Protein AF-A0A842SGG8-F1 (afdb_monomer_lite)

Radius of gyration: 13.19 Å; chains: 1; bounding box: 37×20×35 Å

Sequence (70 aa):
MEVIDEVVLVSDDEIRASICLLALENKLVAEGSGAMTLAAALNTPIEERGRTVCLFTGGIIYSDKNKILY

Foldseek 3Di:
DVPDPDDDDADPVLLQVQQVCCCPVVVAQADSVQSVQVSVVVPDDCVGCPDDDRDRDDRDDDDDPVDPRD

Secondary structure (DSSP, 8-state):
-TT--------HHHHHHHHHHHHHHH-----HHHHHHHHHHHHS-HHHH-S-------------TTS---

Structure (mmCIF, N/CA/C/O backbone):
data_AF-A0A842SGG8-F1
#
_entry.id   AF-A0A842SGG8-F1
#
loop_
_atom_site.group_PDB
_atom_site.id
_atom_site.type_symbol
_atom_site.label_atom_id
_atom_site.label_alt_id
_atom_site.label_comp_id
_atom_site.label_asym_id
_atom_site.label_entity_id
_atom_site.label_seq_id
_atom_site.pdbx_PDB_ins_code
_atom_site.Cartn_x
_atom_site.Cartn_y
_atom_site.Cartn_z
_atom_site.occupancy
_atom_site.B_iso_or_equiv
_atom_site.auth_seq_id
_atom_site.auth_comp_id
_atom_site.auth_asym_id
_atom_site.auth_atom_id
_atom_site.pdbx_PDB_model_num
ATOM 1 N N . MET A 1 1 ? -20.636 -8.216 -2.441 1.00 62.44 1 MET A N 1
ATOM 2 C CA . MET A 1 1 ? -20.218 -7.122 -1.538 1.00 62.44 1 MET A CA 1
ATOM 3 C C . MET A 1 1 ? -20.543 -7.398 -0.075 1.00 62.44 1 MET A C 1
ATOM 5 O O . MET A 1 1 ? -19.968 -6.730 0.759 1.00 62.44 1 MET A O 1
ATOM 9 N N . GLU A 1 2 ? -21.369 -8.395 0.261 1.00 85.00 2 GLU A N 1
ATOM 10 C CA . GLU A 1 2 ? -21.761 -8.683 1.657 1.00 85.00 2 GLU A CA 1
ATOM 11 C C . GLU A 1 2 ? -20.626 -9.100 2.612 1.00 85.00 2 GLU A C 1
ATOM 13 O O . GLU A 1 2 ? -20.859 -9.169 3.810 1.00 85.00 2 GLU A O 1
ATOM 18 N N . VAL A 1 3 ? -19.417 -9.379 2.111 1.00 94.31 3 VAL A N 1
ATOM 19 C CA . VAL A 1 3 ? -18.260 -9.813 2.923 1.00 94.31 3 VAL A CA 1
ATOM 20 C C . VAL A 1 3 ? -17.131 -8.776 2.983 1.00 94.31 3 VAL A C 1
ATOM 22 O O . VAL A 1 3 ? -16.033 -9.102 3.417 1.00 94.31 3 VAL A O 1
ATOM 25 N N . ILE A 1 4 ? -17.362 -7.563 2.472 1.00 93.44 4 ILE A N 1
ATOM 26 C CA . ILE A 1 4 ? -16.384 -6.469 2.496 1.00 93.44 4 ILE A CA 1
ATOM 27 C C . ILE A 1 4 ? -16.852 -5.465 3.544 1.00 93.44 4 ILE A C 1
ATOM 29 O O . ILE A 1 4 ? -17.931 -4.898 3.385 1.00 93.44 4 ILE A O 1
ATOM 33 N N . ASP A 1 5 ? -16.041 -5.240 4.574 1.00 91.56 5 ASP A N 1
ATOM 34 C CA . ASP A 1 5 ? -16.354 -4.269 5.627 1.00 91.56 5 ASP A CA 1
ATOM 35 C C . ASP A 1 5 ? -16.233 -2.825 5.121 1.00 91.56 5 ASP A C 1
ATOM 37 O O . ASP A 1 5 ? -17.086 -1.986 5.406 1.00 91.56 5 ASP A O 1
ATOM 41 N N . GLU A 1 6 ? -15.196 -2.537 4.328 1.00 91.81 6 GLU A N 1
ATOM 42 C CA . GLU A 1 6 ? -14.900 -1.186 3.856 1.00 91.81 6 GLU A CA 1
ATOM 43 C C . GLU A 1 6 ? -14.182 -1.179 2.499 1.00 91.81 6 GLU A C 1
ATOM 45 O O . GLU A 1 6 ? -13.442 -2.102 2.146 1.00 91.81 6 GLU A O 1
ATOM 50 N N . VAL A 1 7 ? -14.389 -0.100 1.739 1.00 93.50 7 VAL A N 1
ATOM 51 C CA . VAL A 1 7 ? -13.579 0.258 0.571 1.00 93.50 7 VAL A CA 1
ATOM 52 C C . VAL A 1 7 ? -12.935 1.608 0.840 1.00 93.50 7 VAL A C 1
ATOM 54 O O . VAL A 1 7 ? -13.633 2.604 1.016 1.00 93.50 7 VAL A O 1
ATOM 57 N N . VAL A 1 8 ? -11.607 1.640 0.817 1.00 94.50 8 VAL A N 1
ATOM 58 C CA . VAL A 1 8 ? -10.822 2.860 1.012 1.00 94.50 8 VAL A CA 1
ATOM 59 C C . VAL A 1 8 ? -10.233 3.344 -0.307 1.00 94.50 8 VAL A C 1
ATOM 61 O O . VAL A 1 8 ? -9.952 2.555 -1.212 1.00 94.50 8 VAL A O 1
ATOM 64 N N . LEU A 1 9 ? -10.054 4.657 -0.413 1.00 96.06 9 LEU A N 1
ATOM 65 C CA . LEU A 1 9 ? -9.385 5.297 -1.539 1.00 96.06 9 LEU A CA 1
ATOM 66 C C . LEU A 1 9 ? -7.972 5.695 -1.127 1.00 96.06 9 LEU A C 1
ATOM 68 O O . LEU A 1 9 ? -7.733 6.049 0.023 1.00 96.06 9 LEU A O 1
ATOM 72 N N . VAL A 1 10 ? -7.061 5.663 -2.091 1.00 96.69 10 VAL A N 1
ATOM 73 C CA . VAL A 1 10 ? -5.689 6.144 -1.944 1.00 96.69 10 VAL A CA 1
ATOM 74 C C . VAL A 1 10 ? -5.365 7.049 -3.123 1.00 96.69 10 VAL A C 1
ATOM 76 O O . VAL A 1 10 ? -5.844 6.839 -4.239 1.00 96.69 10 VAL A O 1
ATOM 79 N N . SER A 1 11 ? -4.577 8.074 -2.858 1.00 97.50 11 SER A N 1
ATOM 80 C CA . SER A 1 11 ? -4.061 9.016 -3.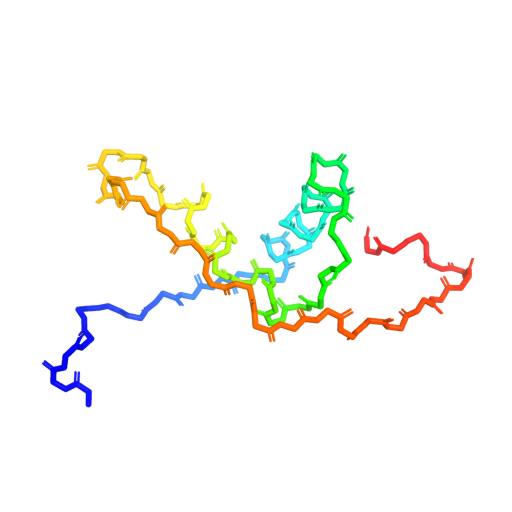840 1.00 97.50 11 SER A CA 1
ATOM 81 C C . SER A 1 11 ? -2.835 8.460 -4.566 1.00 97.50 11 SER A C 1
ATOM 83 O O . SER A 1 11 ? -2.117 7.591 -4.065 1.00 97.50 11 SER A O 1
ATOM 85 N N . ASP A 1 12 ? -2.541 9.021 -5.737 1.00 95.94 12 ASP A N 1
ATOM 86 C CA . ASP A 1 12 ? -1.352 8.660 -6.515 1.00 95.94 12 ASP A CA 1
ATOM 87 C C . ASP A 1 12 ? -0.040 8.905 -5.751 1.00 95.94 12 ASP A C 1
ATOM 89 O O . ASP A 1 12 ? 0.932 8.172 -5.942 1.00 95.94 12 ASP A O 1
ATOM 93 N N . ASP A 1 13 ? 0.001 9.907 -4.869 1.00 96.69 13 ASP A N 1
ATOM 94 C CA . ASP A 1 13 ? 1.186 10.213 -4.063 1.00 96.69 13 ASP A CA 1
ATOM 95 C C . ASP A 1 13 ? 1.431 9.156 -2.978 1.00 96.69 13 ASP A C 1
ATOM 97 O O . ASP A 1 13 ? 2.571 8.729 -2.777 1.00 96.69 13 ASP A O 1
ATOM 101 N N . GLU A 1 14 ? 0.371 8.653 -2.341 1.00 97.44 14 GLU A N 1
ATOM 102 C CA . GLU A 1 14 ? 0.455 7.546 -1.379 1.00 97.44 14 GLU A CA 1
ATOM 103 C C . GLU A 1 14 ? 0.864 6.234 -2.064 1.00 97.44 14 GLU A C 1
ATOM 105 O O . GLU A 1 14 ? 1.663 5.458 -1.523 1.00 97.44 14 GLU A O 1
ATOM 110 N N . ILE A 1 15 ? 0.365 6.000 -3.283 1.00 95.44 15 ILE A N 1
ATOM 111 C CA . ILE A 1 15 ? 0.772 4.861 -4.114 1.00 95.44 15 ILE A CA 1
ATOM 112 C C . ILE A 1 15 ? 2.261 4.977 -4.462 1.00 95.44 15 ILE A C 1
ATOM 114 O O . ILE A 1 15 ? 3.010 4.025 -4.244 1.00 95.44 15 ILE A O 1
ATOM 118 N N . ARG A 1 16 ? 2.719 6.141 -4.943 1.00 94.44 16 ARG A N 1
ATOM 119 C CA . ARG A 1 16 ? 4.131 6.401 -5.276 1.00 94.44 16 ARG A CA 1
ATOM 120 C C . ARG A 1 16 ? 5.049 6.164 -4.078 1.00 94.44 16 ARG A C 1
ATOM 122 O O . ARG A 1 16 ? 6.042 5.450 -4.206 1.00 94.44 16 ARG A O 1
ATOM 129 N N . ALA A 1 17 ? 4.7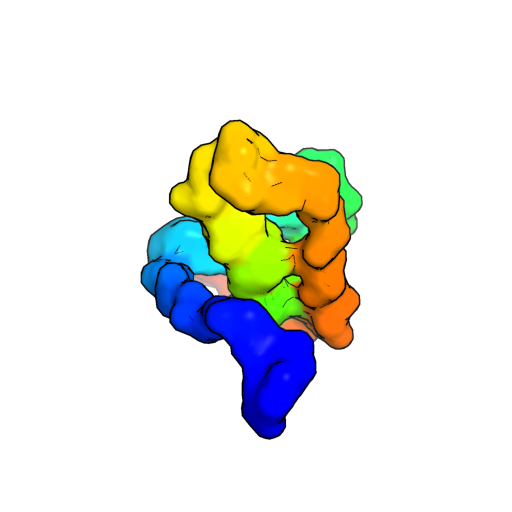03 6.701 -2.908 1.00 95.94 17 ALA A N 1
ATOM 130 C CA . ALA A 1 17 ? 5.471 6.483 -1.684 1.00 95.94 17 ALA A CA 1
ATOM 131 C C . ALA A 1 17 ? 5.573 4.987 -1.330 1.00 95.94 17 ALA A C 1
ATOM 133 O O . ALA A 1 17 ? 6.642 4.497 -0.958 1.00 95.94 17 ALA A O 1
ATOM 134 N N . SER A 1 18 ? 4.482 4.241 -1.515 1.00 95.69 18 SER A N 1
ATOM 135 C CA . SER A 1 18 ? 4.432 2.800 -1.249 1.00 95.69 18 SER A CA 1
ATOM 136 C C . SER A 1 18 ? 5.249 1.975 -2.246 1.00 95.69 18 SER A C 1
ATOM 138 O O . SER A 1 18 ? 5.920 1.028 -1.837 1.00 95.69 18 SER A O 1
ATOM 140 N N . ILE A 1 19 ? 5.264 2.351 -3.531 1.00 93.62 19 ILE A N 1
ATOM 141 C CA . ILE A 1 19 ? 6.149 1.745 -4.542 1.00 93.62 19 ILE A CA 1
ATOM 142 C C . ILE A 1 19 ? 7.613 1.920 -4.121 1.00 93.62 19 ILE A C 1
ATOM 144 O O . ILE A 1 19 ? 8.371 0.948 -4.107 1.00 93.62 19 ILE A O 1
ATOM 148 N N . CYS A 1 20 ? 8.003 3.135 -3.722 1.00 93.81 20 CYS A N 1
ATOM 149 C CA . CYS A 1 20 ? 9.361 3.422 -3.263 1.00 93.81 20 CYS A CA 1
ATOM 150 C C . CYS A 1 20 ? 9.741 2.583 -2.037 1.00 93.81 20 CYS A C 1
ATOM 152 O O . CYS A 1 20 ? 10.818 1.990 -2.013 1.00 93.81 20 CYS A O 1
ATOM 154 N N . LEU A 1 21 ? 8.855 2.464 -1.045 1.00 95.62 21 LEU A N 1
ATOM 155 C CA . LEU A 1 21 ? 9.096 1.637 0.143 1.00 95.62 21 LEU A CA 1
ATOM 156 C C . LEU A 1 21 ? 9.242 0.147 -0.195 1.00 95.62 21 LEU A C 1
ATOM 158 O O . LEU A 1 21 ? 10.146 -0.519 0.313 1.00 95.62 21 LEU A O 1
ATOM 162 N N . LEU A 1 22 ? 8.397 -0.390 -1.078 1.00 93.44 22 LEU A N 1
ATOM 163 C CA . LEU A 1 22 ? 8.505 -1.779 -1.536 1.00 93.44 22 LEU A CA 1
ATOM 164 C C . LEU A 1 22 ? 9.841 -2.034 -2.245 1.00 93.44 22 LEU A C 1
ATOM 166 O O . LEU A 1 22 ? 10.500 -3.041 -1.971 1.00 93.44 22 LEU A O 1
ATOM 170 N N . ALA A 1 23 ? 10.288 -1.102 -3.085 1.00 92.50 23 ALA A N 1
ATOM 171 C CA . ALA A 1 23 ? 11.558 -1.218 -3.793 1.00 92.50 23 ALA A CA 1
ATOM 172 C C . ALA A 1 23 ? 12.770 -1.092 -2.856 1.00 92.50 23 ALA A C 1
ATOM 174 O O . ALA A 1 23 ? 13.716 -1.878 -2.946 1.00 92.50 23 ALA A O 1
ATOM 175 N N . LEU A 1 24 ? 12.758 -0.114 -1.949 1.00 94.62 24 LEU A N 1
ATOM 176 C CA . LEU A 1 24 ? 13.908 0.205 -1.106 1.00 94.62 24 LEU A CA 1
ATOM 177 C C . LEU A 1 24 ? 14.049 -0.756 0.074 1.00 94.62 24 LEU A C 1
ATOM 179 O O . LEU A 1 24 ? 15.146 -1.277 0.286 1.00 94.62 24 LEU A O 1
ATOM 183 N N . GLU A 1 25 ? 12.959 -1.060 0.772 1.00 96.00 25 GLU A N 1
ATOM 184 C CA . GLU A 1 25 ? 12.994 -1.854 2.006 1.00 96.00 25 GLU A CA 1
ATOM 185 C C . GLU A 1 25 ? 12.791 -3.348 1.748 1.00 96.00 25 GLU A C 1
ATOM 187 O O . GLU A 1 25 ? 13.394 -4.184 2.415 1.00 96.00 25 GLU A O 1
ATOM 192 N N . ASN A 1 26 ? 11.986 -3.702 0.740 1.00 92.94 26 ASN A N 1
ATOM 193 C CA . ASN A 1 26 ? 11.612 -5.097 0.474 1.00 92.94 26 ASN A CA 1
ATOM 194 C C . ASN A 1 26 ? 12.232 -5.660 -0.812 1.00 92.94 26 ASN A C 1
ATOM 196 O O . ASN A 1 26 ? 12.119 -6.856 -1.072 1.00 92.94 26 ASN A O 1
ATOM 200 N N . LYS A 1 27 ? 12.909 -4.820 -1.611 1.00 92.62 27 LYS A N 1
ATOM 201 C CA . LYS A 1 27 ? 13.486 -5.182 -2.920 1.00 92.62 27 LYS A CA 1
ATOM 202 C C . LYS A 1 27 ? 12.447 -5.747 -3.898 1.00 92.62 27 LYS A C 1
ATOM 204 O O . LYS A 1 27 ? 12.781 -6.545 -4.771 1.00 92.62 27 LYS A O 1
ATOM 209 N N . LEU A 1 28 ? 11.193 -5.317 -3.756 1.00 90.88 28 LEU A N 1
ATOM 210 C CA . LEU A 1 28 ? 10.080 -5.707 -4.616 1.00 90.88 28 LEU A CA 1
ATOM 211 C C . LEU A 1 28 ? 9.812 -4.623 -5.659 1.00 90.88 28 LEU A C 1
ATOM 213 O O . LEU A 1 28 ? 9.690 -3.445 -5.333 1.00 90.88 28 LEU A O 1
ATOM 217 N N . VAL A 1 29 ? 9.686 -5.033 -6.920 1.00 89.56 29 VAL A N 1
ATOM 218 C CA . VAL A 1 29 ? 9.239 -4.152 -8.004 1.00 89.56 29 VAL A CA 1
ATOM 219 C C . VAL A 1 29 ? 7.717 -4.189 -8.037 1.00 89.56 29 VAL A C 1
ATOM 221 O O . VAL A 1 29 ? 7.139 -5.223 -8.358 1.00 89.56 29 VAL A O 1
ATOM 224 N N . ALA A 1 30 ? 7.085 -3.073 -7.681 1.00 89.50 30 ALA A N 1
ATOM 225 C CA . ALA A 1 30 ? 5.637 -2.948 -7.567 1.00 89.50 30 ALA A CA 1
ATOM 226 C C . ALA A 1 30 ? 5.072 -2.045 -8.662 1.00 89.50 30 ALA A C 1
ATOM 228 O O . ALA A 1 30 ? 5.565 -0.937 -8.851 1.00 89.50 30 ALA A O 1
ATOM 229 N N . GLU A 1 31 ? 4.018 -2.493 -9.345 1.00 90.81 31 GLU A N 1
ATOM 230 C CA . GLU A 1 31 ? 3.167 -1.609 -10.150 1.00 90.81 31 GLU A CA 1
ATOM 231 C C . GLU A 1 31 ? 2.198 -0.822 -9.246 1.00 90.81 31 GLU A C 1
ATOM 233 O O . GLU A 1 31 ? 2.036 -1.153 -8.069 1.00 90.81 31 GLU A O 1
ATOM 238 N N . GLY A 1 32 ? 1.505 0.183 -9.797 1.00 89.38 32 GLY A N 1
ATOM 239 C CA . GLY A 1 32 ? 0.557 1.017 -9.042 1.00 89.38 32 GLY A CA 1
ATOM 240 C C . GLY A 1 32 ? -0.478 0.209 -8.253 1.00 89.38 32 GLY A C 1
ATOM 241 O O . GLY A 1 32 ? -0.558 0.345 -7.034 1.00 89.38 32 GLY A O 1
ATOM 242 N N . SER A 1 33 ? -1.202 -0.697 -8.918 1.00 91.12 33 SER A N 1
ATOM 243 C CA . SER A 1 33 ? -2.187 -1.596 -8.293 1.00 91.12 33 SER A CA 1
ATOM 244 C C . SER A 1 33 ? -1.583 -2.503 -7.221 1.00 91.12 33 SER A C 1
ATOM 246 O O . SER A 1 33 ? -2.199 -2.704 -6.176 1.00 91.12 33 SER A O 1
ATOM 248 N N . GLY A 1 34 ? -0.366 -3.011 -7.440 1.00 90.88 34 GLY A N 1
ATOM 249 C CA . GLY A 1 34 ? 0.339 -3.864 -6.479 1.00 90.88 34 GLY A CA 1
ATOM 250 C C . GLY A 1 34 ? 0.771 -3.128 -5.205 1.00 90.88 34 GLY A C 1
ATOM 251 O O . GLY A 1 34 ? 0.935 -3.756 -4.161 1.00 90.88 34 GLY A O 1
ATOM 252 N N . ALA A 1 35 ? 0.921 -1.803 -5.263 1.00 94.69 35 ALA A N 1
ATOM 253 C CA . ALA A 1 35 ? 1.286 -0.972 -4.118 1.00 94.69 35 ALA A CA 1
ATOM 254 C C . ALA A 1 35 ? 0.079 -0.401 -3.347 1.00 94.69 35 ALA A C 1
ATOM 256 O O . ALA A 1 35 ? 0.243 0.005 -2.195 1.00 94.69 35 ALA A O 1
ATOM 257 N N . MET A 1 36 ? -1.131 -0.406 -3.925 1.00 95.50 36 MET A N 1
ATOM 258 C CA . MET A 1 36 ? -2.330 0.202 -3.317 1.00 95.50 36 MET A CA 1
ATOM 259 C C . MET A 1 36 ? -2.668 -0.368 -1.937 1.00 95.50 36 MET A C 1
ATOM 261 O O . MET A 1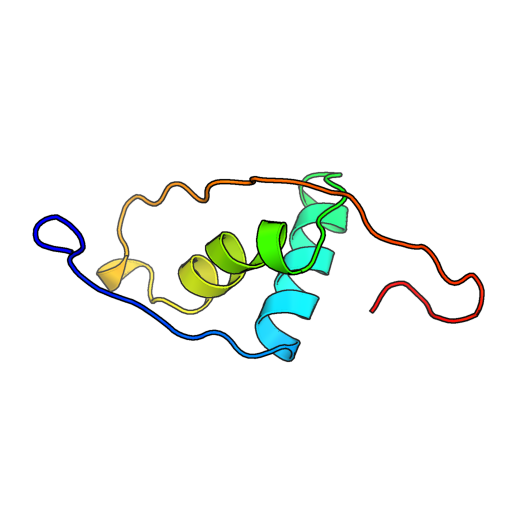 36 ? -3.027 0.386 -1.037 1.00 95.50 36 MET A O 1
ATOM 265 N N . THR A 1 37 ? -2.529 -1.683 -1.733 1.00 95.69 37 THR A N 1
ATOM 266 C CA . THR A 1 37 ? -2.848 -2.292 -0.431 1.00 95.69 37 THR A CA 1
ATOM 267 C C . THR A 1 37 ? -1.898 -1.826 0.668 1.00 95.69 37 THR A C 1
ATOM 269 O O . THR A 1 37 ? -2.322 -1.648 1.806 1.00 95.69 37 THR A O 1
ATOM 272 N N . LEU A 1 38 ? -0.621 -1.604 0.327 1.00 96.00 38 LEU A N 1
ATOM 273 C CA . LEU A 1 38 ? 0.349 -1.063 1.276 1.00 96.00 38 LEU A CA 1
ATOM 274 C C . LEU A 1 38 ? 0.082 0.423 1.528 1.00 96.00 38 LEU A C 1
ATOM 276 O O . LEU A 1 38 ? 0.128 0.844 2.679 1.00 96.00 38 LEU A O 1
ATOM 280 N N . ALA A 1 39 ? -0.260 1.186 0.486 1.00 96.94 39 ALA A N 1
ATOM 281 C CA . ALA A 1 39 ? -0.644 2.589 0.618 1.00 96.94 39 ALA A CA 1
ATOM 282 C C . ALA A 1 39 ? -1.828 2.755 1.574 1.00 96.94 39 ALA A C 1
ATOM 284 O O . ALA A 1 39 ? -1.751 3.550 2.505 1.00 96.94 39 ALA A O 1
ATOM 285 N N . ALA A 1 40 ? -2.878 1.950 1.410 1.00 96.88 40 ALA A N 1
ATOM 286 C CA . ALA A 1 40 ? -4.015 1.951 2.320 1.00 96.88 40 ALA A CA 1
ATOM 287 C C . ALA A 1 40 ? -3.574 1.619 3.755 1.00 96.88 40 ALA A C 1
ATOM 289 O O . ALA A 1 40 ? -3.822 2.389 4.676 1.00 96.88 40 ALA A O 1
ATOM 290 N N . ALA A 1 41 ? -2.834 0.522 3.944 1.00 96.56 41 ALA A N 1
ATOM 291 C CA . ALA A 1 41 ? -2.408 0.091 5.273 1.00 96.56 41 ALA A CA 1
ATOM 292 C C . ALA A 1 41 ? -1.474 1.086 5.985 1.00 96.56 41 ALA A C 1
ATOM 294 O O . ALA A 1 41 ? -1.508 1.173 7.208 1.00 96.56 41 ALA A O 1
ATOM 295 N N . LEU A 1 42 ? -0.617 1.813 5.265 1.00 96.12 42 LEU A N 1
ATOM 296 C CA . LEU A 1 42 ? 0.278 2.807 5.867 1.00 96.12 42 LEU A CA 1
ATOM 297 C C . LEU A 1 42 ? -0.444 4.107 6.238 1.00 96.12 42 LEU A C 1
ATOM 299 O O . LEU A 1 42 ? -0.016 4.771 7.180 1.00 96.12 42 LEU A O 1
ATOM 303 N N . ASN A 1 43 ? -1.522 4.449 5.529 1.00 96.31 43 ASN A N 1
ATOM 304 C CA . ASN A 1 43 ? -2.324 5.642 5.807 1.00 96.31 43 ASN A CA 1
ATOM 305 C C . ASN A 1 43 ? -3.468 5.385 6.800 1.00 96.31 43 ASN A C 1
ATOM 307 O O . ASN A 1 43 ? -4.051 6.338 7.312 1.00 96.31 43 ASN A O 1
ATOM 311 N N . THR A 1 44 ? -3.758 4.126 7.137 1.00 95.75 44 THR A N 1
ATOM 312 C CA . THR A 1 44 ? -4.639 3.785 8.260 1.00 95.75 44 THR A CA 1
ATOM 313 C C . THR A 1 44 ? -3.836 3.692 9.569 1.00 95.75 44 THR A C 1
ATOM 315 O O . THR A 1 44 ? -2.868 2.920 9.635 1.00 95.75 44 THR A O 1
ATOM 318 N N . PRO A 1 45 ? -4.227 4.421 10.636 1.00 95.06 45 PRO A N 1
ATOM 319 C CA . PRO A 1 45 ? -3.602 4.320 11.954 1.00 95.06 45 PRO A CA 1
ATOM 320 C C . PRO A 1 45 ? -3.500 2.875 12.452 1.00 95.06 45 PRO A C 1
ATOM 322 O O . PRO A 1 45 ? -4.395 2.056 12.229 1.00 95.06 45 PRO A O 1
ATOM 325 N N . ILE A 1 46 ? -2.403 2.539 13.138 1.00 93.81 46 ILE A N 1
ATOM 326 C CA . ILE A 1 46 ? -2.128 1.155 13.557 1.00 93.81 46 ILE A CA 1
ATOM 327 C C . ILE A 1 46 ? -3.166 0.632 14.559 1.00 93.81 46 ILE A C 1
ATOM 329 O O . ILE A 1 46 ? -3.492 -0.556 14.542 1.00 93.81 46 ILE A O 1
ATOM 333 N N . GLU A 1 47 ? -3.711 1.521 15.387 1.00 96.25 47 GLU A N 1
ATOM 334 C CA . GLU A 1 47 ? -4.780 1.251 16.347 1.00 96.25 47 GLU A CA 1
ATOM 335 C C . GLU A 1 47 ? -6.092 0.865 15.652 1.00 96.25 47 GLU A C 1
ATOM 337 O O . GLU A 1 47 ? -6.866 0.086 16.205 1.00 96.25 47 GLU A O 1
ATOM 342 N N . GLU A 1 48 ? -6.318 1.373 14.438 1.00 94.56 48 GLU A N 1
ATOM 343 C CA . GLU A 1 48 ? -7.519 1.118 13.640 1.00 94.56 48 GLU A CA 1
ATOM 344 C C . GLU A 1 48 ? -7.361 -0.138 12.773 1.00 94.56 48 GLU A C 1
ATOM 346 O O . GLU A 1 48 ? -8.214 -1.023 12.800 1.00 94.56 48 GLU A O 1
ATOM 351 N N . ARG A 1 49 ? -6.244 -0.276 12.042 1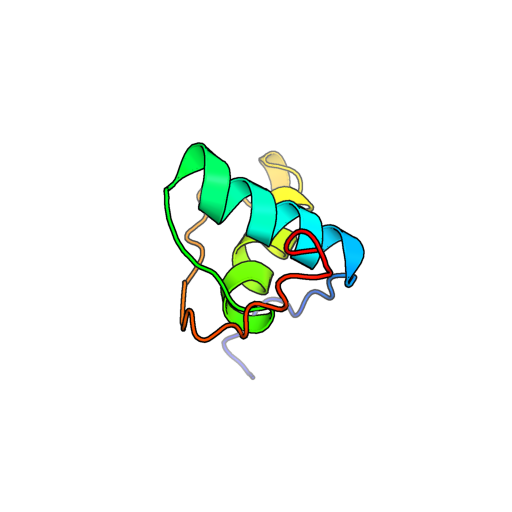.00 93.94 49 ARG A N 1
ATOM 352 C CA . ARG A 1 49 ? -6.040 -1.420 11.126 1.00 93.94 49 ARG A CA 1
ATOM 353 C C . ARG A 1 49 ? -5.596 -2.715 11.804 1.00 93.94 49 ARG A C 1
ATOM 355 O O . ARG A 1 49 ? -5.677 -3.784 11.196 1.00 93.94 49 ARG A O 1
ATOM 362 N N . GLY A 1 50 ? -5.031 -2.635 13.009 1.00 94.7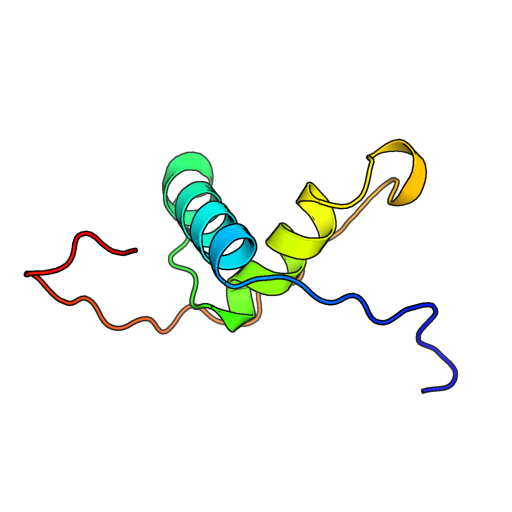5 50 GLY A N 1
ATOM 363 C CA . GLY A 1 50 ? -4.501 -3.783 13.740 1.00 94.75 50 GLY A CA 1
ATOM 364 C C . GLY A 1 50 ? -3.468 -4.611 12.958 1.00 94.75 50 GLY A C 1
ATOM 365 O O . GLY A 1 50 ? -2.572 -4.091 12.287 1.00 94.75 50 GLY A O 1
ATOM 366 N N . ARG A 1 51 ? -3.557 -5.944 13.075 1.00 95.88 51 ARG A N 1
ATOM 367 C CA . ARG A 1 51 ? -2.685 -6.874 12.337 1.00 95.88 51 ARG A CA 1
ATOM 368 C C . ARG A 1 51 ? -3.140 -6.950 10.883 1.00 95.88 51 ARG A C 1
ATOM 370 O O . ARG A 1 51 ? -4.201 -7.491 10.596 1.00 95.88 51 ARG A O 1
ATOM 377 N N . THR A 1 52 ? -2.299 -6.471 9.976 1.00 95.50 52 THR A N 1
ATOM 378 C CA . THR A 1 52 ? -2.654 -6.306 8.562 1.00 95.50 52 THR A CA 1
ATOM 379 C C . THR A 1 52 ? -1.811 -7.205 7.663 1.00 95.50 52 THR A C 1
ATOM 381 O O . THR A 1 52 ? -0.612 -7.371 7.888 1.00 95.50 52 THR A O 1
ATOM 384 N N . VAL A 1 53 ? -2.430 -7.738 6.610 1.00 95.44 53 VAL A N 1
ATOM 385 C CA . VAL A 1 53 ? -1.744 -8.369 5.476 1.00 95.44 53 VAL A CA 1
ATOM 386 C C . VAL A 1 53 ? -2.050 -7.544 4.231 1.00 95.44 53 VAL A C 1
ATOM 388 O O . VAL A 1 53 ? -3.212 -7.310 3.919 1.00 95.44 53 VAL A O 1
ATOM 391 N N . CYS A 1 54 ? -1.009 -7.106 3.525 1.00 94.44 54 CYS A N 1
ATOM 392 C CA . CYS A 1 54 ? -1.138 -6.427 2.237 1.00 94.44 54 CYS A CA 1
ATOM 393 C C . CYS A 1 54 ? -0.933 -7.448 1.118 1.00 94.44 54 CYS A C 1
ATOM 395 O O . CYS A 1 54 ? 0.117 -8.091 1.062 1.00 94.44 54 CYS A O 1
ATOM 397 N N . LEU A 1 55 ? -1.926 -7.618 0.243 1.00 92.88 55 LEU A N 1
ATOM 398 C CA . LEU A 1 5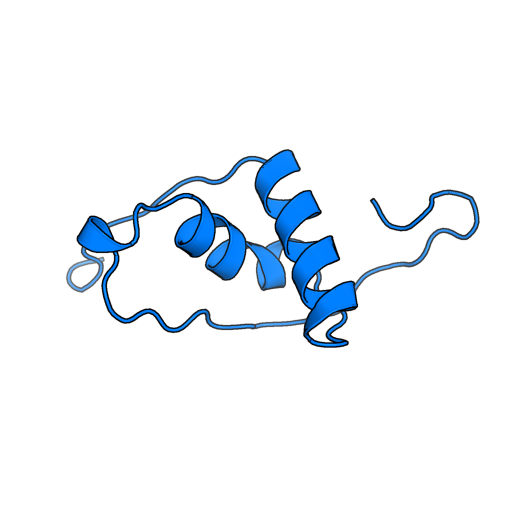5 ? -1.824 -8.555 -0.871 1.00 92.88 55 LEU A CA 1
ATOM 399 C C . LEU A 1 55 ? -1.141 -7.892 -2.068 1.00 92.88 55 LEU A C 1
ATOM 401 O O . LEU A 1 55 ? -1.723 -7.052 -2.746 1.00 92.88 55 LEU A O 1
ATOM 405 N N . PHE A 1 56 ? 0.072 -8.345 -2.361 1.00 87.62 56 PHE A N 1
ATOM 406 C CA . PHE A 1 56 ? 0.809 -7.944 -3.549 1.00 87.62 56 PHE A CA 1
ATOM 407 C C . PHE A 1 56 ? 0.389 -8.801 -4.752 1.00 87.62 56 PHE A C 1
ATOM 409 O O . PHE A 1 56 ? 0.713 -9.987 -4.818 1.00 87.62 56 PHE A O 1
ATOM 416 N N . THR A 1 57 ? -0.363 -8.219 -5.688 1.00 82.81 57 THR A N 1
ATOM 417 C CA . THR A 1 57 ? -0.988 -8.958 -6.801 1.00 82.81 57 THR A CA 1
ATOM 418 C C . THR A 1 57 ? -0.130 -9.033 -8.066 1.00 82.81 57 THR A C 1
ATOM 420 O O . THR A 1 57 ? -0.291 -9.970 -8.847 1.00 82.81 57 THR A O 1
ATOM 423 N N . GLY A 1 58 ? 0.787 -8.084 -8.277 1.00 80.00 58 GLY A N 1
ATOM 424 C CA . GLY A 1 58 ? 1.559 -7.967 -9.515 1.00 80.00 58 GLY A CA 1
ATOM 425 C C . GLY A 1 58 ? 2.632 -6.878 -9.457 1.00 80.00 58 GLY A C 1
ATOM 426 O O . GLY A 1 58 ? 2.596 -5.996 -8.602 1.00 80.00 58 GLY A O 1
ATOM 427 N N . GLY A 1 59 ? 3.609 -6.957 -10.364 1.00 81.06 59 GLY A N 1
ATOM 428 C CA . GLY A 1 59 ? 4.807 -6.105 -10.364 1.00 81.06 59 GLY A CA 1
ATOM 429 C C . GLY A 1 59 ? 5.267 -5.659 -11.751 1.00 81.06 59 GLY A C 1
ATOM 430 O O . GLY A 1 59 ? 6.457 -5.412 -11.947 1.00 81.06 59 GLY A O 1
ATOM 431 N N . ILE A 1 60 ? 4.368 -5.613 -12.740 1.00 83.62 60 ILE A N 1
ATOM 432 C CA . ILE A 1 60 ? 4.748 -5.228 -14.101 1.00 83.62 60 ILE A CA 1
ATOM 433 C C . ILE A 1 60 ? 4.740 -3.705 -14.197 1.00 83.62 60 ILE A C 1
ATOM 435 O O . ILE A 1 60 ? 3.699 -3.066 -14.305 1.00 83.62 60 ILE A O 1
ATOM 439 N N . ILE A 1 61 ? 5.930 -3.115 -14.198 1.00 82.62 61 ILE A N 1
ATOM 440 C CA . ILE A 1 61 ? 6.105 -1.671 -14.334 1.00 82.62 61 ILE A CA 1
ATOM 441 C C . ILE A 1 61 ? 7.112 -1.357 -15.437 1.00 82.62 61 ILE A C 1
ATOM 443 O O . ILE A 1 61 ? 8.120 -2.046 -15.603 1.00 82.62 61 ILE A O 1
ATOM 447 N N . TYR A 1 62 ? 6.829 -0.316 -16.216 1.00 79.75 62 TYR A N 1
ATOM 448 C CA . TYR A 1 62 ? 7.700 0.117 -17.302 1.00 79.75 62 TYR A CA 1
ATOM 449 C C . TYR A 1 62 ? 8.728 1.106 -16.767 1.00 79.75 62 TYR A C 1
ATOM 451 O O . TYR A 1 62 ? 8.370 2.120 -16.169 1.00 79.75 62 TYR A O 1
ATOM 459 N N . SER A 1 63 ? 10.010 0.822 -16.997 1.00 72.50 63 SER A N 1
ATOM 460 C CA . SER A 1 63 ? 11.072 1.769 -16.681 1.00 72.50 63 SER A CA 1
ATOM 461 C C . SER A 1 63 ? 11.247 2.774 -17.813 1.00 72.50 63 SER A C 1
ATOM 463 O O . SER A 1 63 ? 11.440 2.413 -18.974 1.00 72.50 63 SER A O 1
ATOM 465 N N . ASP A 1 64 ? 11.201 4.055 -17.465 1.00 74.25 64 ASP A N 1
ATOM 466 C CA . ASP A 1 64 ? 11.634 5.138 -18.340 1.00 74.25 64 ASP A CA 1
ATOM 467 C C . ASP A 1 64 ? 12.996 5.622 -17.840 1.00 74.25 64 ASP A C 1
ATOM 469 O O . ASP A 1 64 ? 13.120 6.115 -16.726 1.00 74.25 64 ASP A O 1
ATOM 473 N N . LYS A 1 65 ? 14.049 5.481 -18.651 1.00 64.94 65 LYS A N 1
ATOM 474 C CA . LYS A 1 65 ? 15.412 5.882 -18.258 1.00 64.94 65 LYS A CA 1
ATOM 475 C C . LYS A 1 65 ? 15.546 7.388 -17.992 1.00 64.94 65 LYS A C 1
ATOM 477 O O . LYS A 1 65 ? 16.519 7.791 -17.363 1.00 64.94 65 LYS A O 1
ATOM 482 N N . ASN A 1 66 ? 14.596 8.200 -18.462 1.00 61.16 66 ASN A N 1
ATOM 483 C CA . ASN A 1 66 ? 14.578 9.651 -18.271 1.00 61.16 66 ASN A CA 1
ATOM 484 C C . ASN A 1 66 ? 13.684 10.104 -17.109 1.00 61.16 66 ASN A C 1
ATOM 486 O O . ASN A 1 66 ? 13.630 11.297 -16.811 1.00 61.16 66 ASN A O 1
ATOM 490 N N . LYS A 1 67 ? 12.998 9.173 -16.443 1.00 54.31 67 LYS A N 1
ATOM 491 C CA . LYS A 1 67 ? 12.248 9.433 -15.219 1.00 54.31 67 LYS A CA 1
ATOM 492 C C . LYS A 1 67 ? 12.758 8.462 -14.173 1.00 54.31 67 LYS A C 1
ATOM 494 O O . LYS A 1 67 ? 12.520 7.262 -14.268 1.00 54.31 67 LYS A O 1
ATOM 499 N N . ILE A 1 68 ? 13.480 8.981 -13.181 1.00 49.31 68 ILE A N 1
ATOM 500 C CA . ILE A 1 68 ? 13.702 8.235 -11.939 1.00 49.31 68 ILE A CA 1
ATOM 501 C C . ILE A 1 68 ? 12.322 7.716 -11.535 1.00 49.31 68 ILE A C 1
ATOM 503 O O . ILE A 1 68 ? 11.375 8.498 -11.531 1.00 49.31 68 ILE A O 1
ATOM 507 N N . LEU A 1 69 ? 12.210 6.393 -11.413 1.00 53.59 69 LEU A N 1
ATOM 508 C CA . LEU A 1 69 ? 10.961 5.662 -11.234 1.00 53.59 69 LEU A CA 1
ATOM 509 C C . LEU A 1 69 ? 10.144 6.305 -10.105 1.00 53.59 69 LEU A C 1
ATOM 511 O O . LEU A 1 69 ? 10.372 5.980 -8.949 1.00 53.59 69 LEU A O 1
ATOM 515 N N . TYR A 1 70 ? 9.208 7.168 -10.511 1.00 50.69 70 TYR A N 1
ATOM 516 C CA . TYR A 1 70 ? 8.277 7.967 -9.711 1.00 50.69 70 TYR A CA 1
ATOM 517 C C . TYR A 1 70 ? 8.870 8.956 -8.703 1.00 50.69 70 TYR A C 1
ATOM 519 O O . TYR A 1 70 ? 9.800 8.629 -7.940 1.00 50.69 70 TYR A O 1
#

pLDDT: mean 88.67, std 12.05, range [49.31, 97.5]